Protein AF-A0AAW8ALQ4-F1 (afdb_monomer)

Structure (mmCIF, N/CA/C/O backbone):
data_AF-A0AAW8ALQ4-F1
#
_entry.id   AF-A0AAW8ALQ4-F1
#
loop_
_atom_site.group_PDB
_atom_site.id
_atom_site.type_symbol
_atom_site.label_atom_id
_atom_site.label_alt_id
_atom_site.label_comp_id
_atom_site.label_asym_id
_atom_site.label_entity_id
_atom_site.label_seq_id
_atom_site.pdbx_PDB_ins_code
_atom_site.Cartn_x
_atom_site.Cartn_y
_atom_site.Cartn_z
_atom_site.occupancy
_atom_site.B_iso_or_equiv
_atom_site.auth_seq_id
_atom_site.auth_comp_id
_atom_site.auth_asym_id
_atom_site.auth_atom_id
_atom_site.pdbx_PDB_model_num
ATOM 1 N N . SER A 1 1 ? 12.238 -6.687 9.182 1.00 57.00 1 SER A N 1
ATOM 2 C CA . SER A 1 1 ? 11.127 -7.068 10.077 1.00 57.00 1 SER A CA 1
ATOM 3 C C . SER A 1 1 ? 9.843 -7.020 9.279 1.00 57.00 1 SER A C 1
ATOM 5 O O . SER A 1 1 ? 9.631 -6.028 8.594 1.00 57.00 1 SER A O 1
ATOM 7 N N . ASN A 1 2 ? 9.006 -8.056 9.341 1.00 73.75 2 ASN A N 1
ATOM 8 C CA . ASN A 1 2 ? 7.678 -7.999 8.735 1.00 73.75 2 ASN A CA 1
ATOM 9 C C . ASN A 1 2 ? 6.666 -7.510 9.784 1.00 73.75 2 ASN A C 1
ATOM 11 O O . ASN A 1 2 ? 6.191 -8.280 10.612 1.00 73.75 2 ASN A O 1
ATOM 15 N N . ASN A 1 3 ? 6.434 -6.198 9.829 1.00 92.19 3 ASN A N 1
ATOM 16 C CA . ASN A 1 3 ? 5.535 -5.550 10.791 1.00 92.19 3 ASN A CA 1
ATOM 17 C C . ASN A 1 3 ? 4.509 -4.620 10.126 1.00 92.19 3 ASN A C 1
ATOM 19 O O . ASN A 1 3 ? 3.910 -3.808 10.831 1.00 92.19 3 ASN A O 1
ATOM 23 N N . GLY A 1 4 ? 4.302 -4.732 8.808 1.00 94.56 4 GLY A N 1
ATOM 24 C CA . 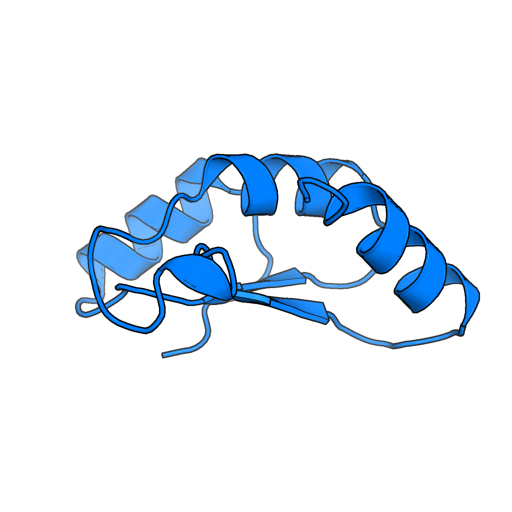GLY A 1 4 ? 3.420 -3.847 8.036 1.00 94.56 4 GLY A CA 1
ATOM 25 C C . GLY A 1 4 ? 2.005 -3.773 8.611 1.00 94.56 4 GLY A C 1
ATOM 26 O O . GLY A 1 4 ? 1.536 -2.687 8.937 1.00 94.56 4 GLY A O 1
ATOM 27 N N . LEU A 1 5 ? 1.388 -4.928 8.881 1.00 96.06 5 LEU A N 1
ATOM 28 C CA . LEU A 1 5 ? 0.057 -5.018 9.500 1.00 96.06 5 LEU A CA 1
ATOM 29 C C . LEU A 1 5 ? -0.042 -4.288 10.845 1.00 96.06 5 LEU A C 1
ATOM 31 O O . LEU A 1 5 ? -1.022 -3.597 11.114 1.00 96.06 5 LEU A O 1
ATOM 35 N N . ARG A 1 6 ? 0.982 -4.421 11.697 1.00 97.31 6 ARG A N 1
ATOM 36 C CA . ARG A 1 6 ? 1.002 -3.757 13.008 1.00 97.31 6 ARG A CA 1
ATOM 37 C C . ARG A 1 6 ? 1.055 -2.238 12.856 1.00 97.31 6 ARG A C 1
ATOM 39 O O . ARG A 1 6 ? 0.391 -1.535 13.606 1.00 97.31 6 ARG A O 1
ATOM 46 N N . ILE A 1 7 ? 1.859 -1.742 11.916 1.00 97.19 7 ILE A N 1
ATOM 47 C CA . ILE A 1 7 ? 1.986 -0.303 11.661 1.00 97.19 7 ILE A CA 1
ATOM 48 C C . ILE A 1 7 ? 0.709 0.255 11.030 1.00 97.19 7 ILE A C 1
ATOM 50 O O . ILE A 1 7 ? 0.277 1.328 11.433 1.00 97.19 7 ILE A O 1
ATOM 54 N N . ALA A 1 8 ? 0.079 -0.480 10.111 1.00 97.94 8 ALA A N 1
ATOM 55 C CA . ALA A 1 8 ? -1.164 -0.055 9.475 1.00 97.94 8 ALA A CA 1
ATOM 56 C C . ALA A 1 8 ? -2.305 0.138 10.488 1.00 97.94 8 ALA A C 1
ATOM 58 O O . ALA A 1 8 ? -2.965 1.172 10.471 1.00 97.94 8 ALA A O 1
ATOM 59 N N . ARG A 1 9 ? -2.479 -0.802 11.428 1.00 98.19 9 ARG A N 1
ATOM 60 C CA . ARG A 1 9 ? -3.472 -0.661 12.509 1.00 98.19 9 ARG A CA 1
ATOM 61 C C . ARG A 1 9 ? -3.166 0.518 13.426 1.00 98.19 9 ARG A C 1
ATOM 63 O O . ARG A 1 9 ? -4.055 1.291 13.740 1.00 98.19 9 ARG A O 1
ATOM 70 N N . LEU A 1 10 ? -1.896 0.705 13.794 1.00 98.38 10 LEU A N 1
ATOM 71 C CA . LE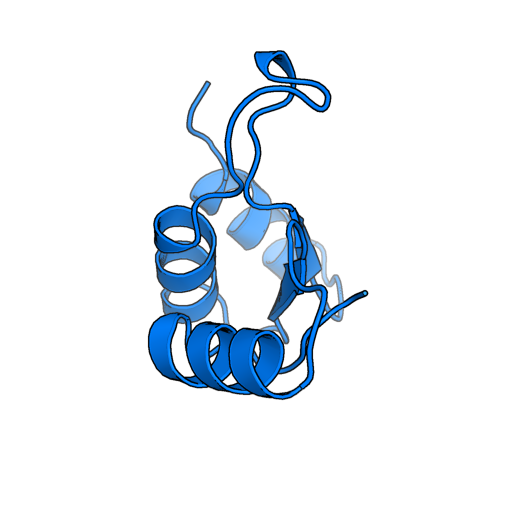U A 1 10 ? -1.499 1.849 14.616 1.00 98.38 10 LEU A CA 1
ATOM 72 C C . LEU A 1 10 ? -1.770 3.189 13.912 1.00 98.38 10 LEU A C 1
ATOM 74 O O . LEU A 1 10 ? -2.151 4.153 14.566 1.00 98.38 10 LEU A O 1
ATOM 78 N N . ALA A 1 11 ? -1.557 3.258 12.596 1.00 98.31 11 ALA A N 1
ATOM 79 C CA . ALA A 1 11 ? -1.867 4.440 11.799 1.00 98.31 11 ALA A CA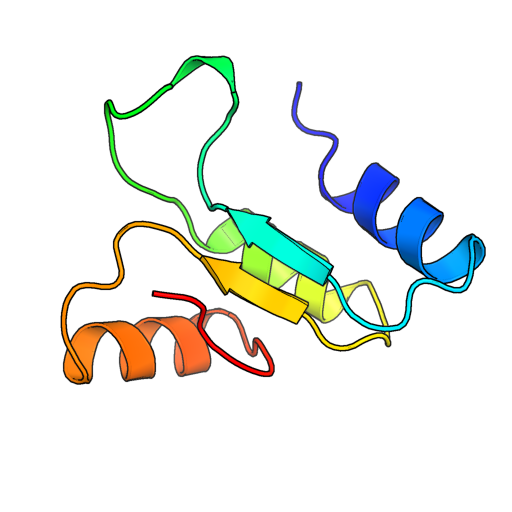 1
ATOM 80 C C . ALA A 1 11 ? -3.370 4.760 11.831 1.00 98.31 11 ALA A C 1
ATOM 82 O O . ALA A 1 11 ? -3.745 5.904 12.088 1.00 98.31 11 ALA A O 1
ATOM 83 N N . GLU A 1 12 ? -4.213 3.748 11.623 1.00 98.50 12 GLU A N 1
ATOM 84 C CA . GLU A 1 12 ? -5.670 3.865 11.733 1.00 98.50 12 GLU A CA 1
ATOM 85 C C . GLU A 1 12 ? -6.104 4.319 13.137 1.00 98.50 12 GLU A C 1
ATOM 87 O O . GLU A 1 12 ? -6.823 5.310 13.260 1.00 98.50 12 GLU A O 1
ATOM 92 N N . ASP A 1 13 ? -5.595 3.677 14.192 1.00 98.56 13 ASP A N 1
ATOM 93 C CA . ASP A 1 13 ? -5.892 4.028 15.589 1.00 98.56 13 ASP A CA 1
ATOM 94 C C . ASP A 1 13 ? -5.456 5.463 15.941 1.00 98.56 13 ASP A C 1
ATOM 96 O O . ASP A 1 13 ? -6.070 6.124 16.779 1.00 98.56 13 ASP A O 1
ATOM 100 N N . ALA A 1 14 ? -4.406 5.970 15.288 1.00 98.69 14 ALA A N 1
ATOM 101 C CA . ALA A 1 14 ? -3.920 7.339 15.451 1.00 98.69 14 ALA A CA 1
ATOM 102 C C . ALA A 1 14 ? -4.755 8.388 14.689 1.00 98.69 14 ALA A C 1
ATOM 104 O O . ALA A 1 14 ? -4.453 9.580 14.766 1.00 98.69 14 ALA A O 1
ATOM 105 N N . GLY A 1 15 ? -5.786 7.972 13.948 1.00 98.44 15 GLY A N 1
ATOM 106 C CA . GLY A 1 15 ? -6.661 8.864 13.190 1.00 98.44 15 GLY A CA 1
ATOM 107 C C . GLY A 1 15 ? -6.092 9.307 11.840 1.00 98.44 15 GLY A C 1
ATOM 108 O O . GLY A 1 15 ? -6.578 10.289 11.269 1.00 98.44 15 GLY A O 1
ATOM 109 N N . ILE A 1 16 ? -5.081 8.610 11.304 1.00 98.31 16 ILE A N 1
ATOM 110 C CA . ILE A 1 16 ? -4.624 8.840 9.927 1.00 98.31 16 ILE A CA 1
ATOM 111 C C . ILE A 1 16 ? -5.781 8.570 8.961 1.00 98.31 16 ILE A C 1
ATOM 113 O O . ILE A 1 16 ? -6.530 7.614 9.117 1.00 98.31 16 ILE A O 1
ATOM 117 N N . GLN A 1 17 ? -5.922 9.429 7.951 1.00 98.50 17 GLN A N 1
ATOM 118 C CA . GLN A 1 17 ? -7.063 9.398 7.033 1.00 98.50 17 GLN A CA 1
ATOM 119 C C . GLN A 1 17 ? -6.826 8.542 5.779 1.00 98.50 17 GLN A C 1
ATOM 121 O O . GLN A 1 17 ? -7.788 8.200 5.105 1.00 98.50 17 GLN A O 1
ATOM 126 N N . ALA A 1 18 ? -5.573 8.213 5.449 1.00 98.31 18 ALA A N 1
ATOM 127 C CA . ALA A 1 18 ? -5.198 7.322 4.349 1.00 98.31 18 ALA A CA 1
ATOM 128 C C . ALA A 1 18 ? -3.753 6.826 4.524 1.00 98.31 18 ALA A C 1
ATOM 130 O O . ALA A 1 18 ? -2.922 7.528 5.107 1.00 98.31 18 ALA A O 1
ATOM 131 N N . LEU A 1 19 ? -3.436 5.644 3.995 1.00 98.38 19 LEU A N 1
ATOM 132 C CA . LEU A 1 19 ? -2.119 5.020 4.117 1.00 98.38 19 LEU A CA 1
ATOM 133 C C . LEU A 1 19 ? -1.560 4.606 2.752 1.00 98.38 19 LEU A C 1
ATOM 135 O O . LEU A 1 19 ? -2.105 3.732 2.091 1.00 98.38 19 LEU A O 1
ATOM 139 N N . ALA A 1 20 ? -0.418 5.165 2.360 1.00 98.31 20 ALA A N 1
ATOM 140 C CA . ALA A 1 20 ? 0.349 4.652 1.228 1.00 98.31 20 ALA A CA 1
ATOM 141 C C . ALA A 1 20 ? 1.331 3.570 1.695 1.00 98.31 20 ALA A C 1
ATOM 143 O O . ALA A 1 20 ? 2.049 3.767 2.680 1.00 98.31 20 ALA A O 1
ATOM 144 N N . VAL A 1 21 ? 1.386 2.441 0.986 1.00 97.81 21 VAL A N 1
ATOM 145 C CA . VAL A 1 21 ? 2.280 1.320 1.309 1.00 97.81 21 VAL A CA 1
ATOM 146 C C . VAL A 1 21 ? 3.146 0.991 0.100 1.00 97.81 21 VAL A C 1
ATOM 148 O O . VAL A 1 21 ? 2.638 0.584 -0.942 1.00 97.81 21 VAL A O 1
ATOM 151 N N . HIS A 1 22 ? 4.463 1.141 0.254 1.00 97.19 22 HIS A N 1
ATOM 152 C CA . HIS A 1 22 ? 5.431 0.700 -0.748 1.00 97.19 22 HIS A CA 1
ATOM 153 C C . HIS A 1 22 ? 5.729 -0.794 -0.566 1.00 97.19 22 HIS A C 1
ATOM 155 O O . HIS A 1 22 ? 6.132 -1.203 0.526 1.00 97.19 22 HIS A O 1
ATOM 161 N N . GLY A 1 23 ? 5.605 -1.591 -1.628 1.00 95.19 23 GLY A N 1
ATOM 162 C CA . GLY A 1 23 ? 5.788 -3.052 -1.624 1.00 95.19 23 GLY A CA 1
ATOM 163 C C . GLY A 1 23 ? 7.228 -3.550 -1.426 1.00 95.19 23 GLY A C 1
ATOM 164 O O . GLY A 1 23 ? 7.579 -4.632 -1.873 1.00 95.19 23 GLY A O 1
ATOM 165 N N . ARG A 1 24 ? 8.115 -2.771 -0.800 1.00 93.50 24 ARG A N 1
ATOM 166 C CA . ARG A 1 24 ? 9.507 -3.164 -0.525 1.00 93.50 24 ARG A CA 1
ATOM 167 C C . ARG A 1 24 ? 9.828 -3.002 0.945 1.00 93.50 24 ARG A C 1
ATOM 169 O O . ARG A 1 24 ? 9.496 -2.008 1.592 1.00 93.50 24 ARG A O 1
ATOM 176 N N . HIS A 1 25 ? 10.609 -3.938 1.459 1.00 89.38 25 HIS A N 1
ATOM 177 C CA . HIS A 1 25 ? 11.278 -3.761 2.730 1.00 89.38 25 HIS A CA 1
ATOM 178 C C . HIS A 1 25 ? 12.391 -2.724 2.612 1.00 89.38 25 HIS A C 1
ATOM 180 O O . HIS A 1 25 ? 13.156 -2.690 1.651 1.00 89.38 25 HIS A O 1
ATOM 186 N N . ARG A 1 26 ? 12.585 -1.954 3.684 1.00 88.00 26 ARG A N 1
ATOM 187 C CA . ARG A 1 26 ? 13.668 -0.964 3.801 1.00 88.00 26 ARG A CA 1
ATOM 188 C C . ARG A 1 26 ? 15.052 -1.499 3.397 1.00 88.00 26 ARG A C 1
ATOM 190 O O . ARG A 1 26 ? 15.866 -0.747 2.870 1.00 88.00 26 ARG A O 1
ATOM 197 N N . GLN A 1 27 ? 15.337 -2.774 3.670 1.00 86.44 27 GLN A N 1
ATOM 198 C CA . GLN A 1 27 ? 16.629 -3.401 3.365 1.00 86.44 27 GLN A CA 1
ATOM 199 C C . GLN A 1 27 ? 16.869 -3.590 1.860 1.00 86.44 27 GLN A C 1
ATOM 201 O O . GLN A 1 27 ? 18.021 -3.588 1.439 1.00 86.44 27 GLN A O 1
ATOM 206 N N . GLN A 1 28 ? 15.805 -3.701 1.060 1.00 83.31 28 GLN A N 1
ATOM 207 C CA . GLN A 1 28 ? 15.890 -3.880 -0.391 1.00 83.31 28 GLN A CA 1
ATOM 208 C C . GLN A 1 28 ? 16.296 -2.589 -1.114 1.00 83.31 28 GLN A C 1
ATOM 210 O O . GLN A 1 28 ? 16.819 -2.646 -2.218 1.00 83.31 28 GLN A O 1
ATOM 215 N N . ARG A 1 29 ? 16.120 -1.407 -0.504 1.00 84.56 29 ARG A N 1
ATOM 216 C CA . ARG A 1 29 ? 16.312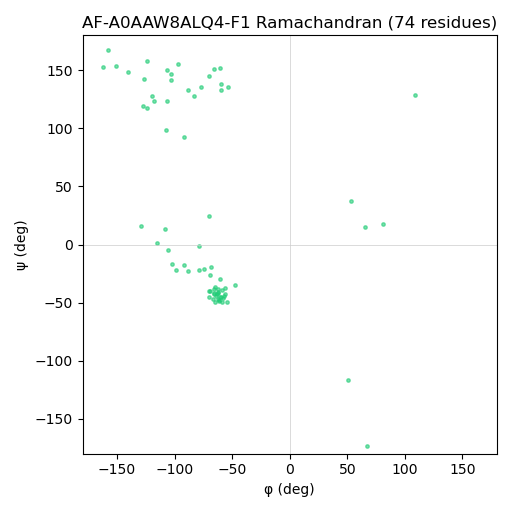 -0.118 -1.195 1.00 84.56 29 ARG A CA 1
ATOM 217 C C . ARG A 1 29 ? 15.523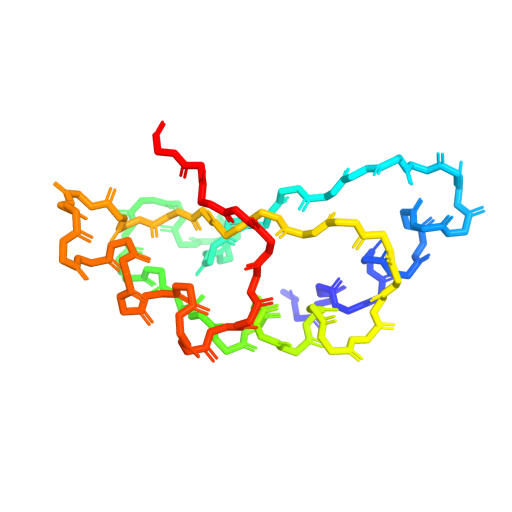 -0.112 -2.521 1.00 84.56 29 ARG A C 1
ATOM 219 O O . ARG A 1 29 ? 14.306 -0.228 -2.480 1.00 84.56 29 ARG A O 1
ATOM 226 N N . TYR A 1 30 ? 16.217 -0.020 -3.658 1.00 80.19 30 TYR A N 1
ATOM 227 C CA . TYR A 1 30 ? 15.654 -0.069 -5.013 1.00 80.19 30 TYR A CA 1
ATOM 228 C C . TYR A 1 30 ? 15.982 -1.373 -5.757 1.00 80.19 30 TYR A C 1
ATOM 230 O O . TYR A 1 30 ? 15.851 -1.434 -6.974 1.00 80.19 30 TYR A O 1
ATOM 238 N N . THR A 1 31 ? 16.479 -2.399 -5.063 1.00 81.75 31 THR A N 1
ATOM 239 C CA . THR A 1 31 ? 16.773 -3.701 -5.670 1.00 81.75 31 THR A CA 1
ATOM 240 C C . THR A 1 31 ? 15.622 -4.678 -5.446 1.00 81.75 31 THR A C 1
ATOM 242 O O . THR A 1 31 ? 14.832 -4.546 -4.508 1.00 81.75 31 THR A O 1
ATOM 245 N N . GLY A 1 32 ? 15.520 -5.674 -6.326 1.00 86.94 32 GLY A N 1
ATOM 246 C CA . GLY A 1 32 ? 14.388 -6.596 -6.345 1.00 86.94 32 GLY A CA 1
ATOM 247 C C . GLY A 1 32 ? 13.074 -5.920 -6.749 1.00 86.94 32 GLY A C 1
ATOM 248 O O . GLY A 1 32 ? 13.036 -4.749 -7.136 1.00 86.94 32 GLY A O 1
ATOM 249 N N . HIS A 1 33 ? 11.993 -6.683 -6.645 1.00 89.94 33 HIS A N 1
ATOM 250 C CA . HIS A 1 33 ? 10.660 -6.254 -7.054 1.00 89.94 33 HIS A CA 1
ATOM 251 C C . HIS A 1 33 ? 9.813 -5.876 -5.845 1.00 89.94 33 HIS A C 1
ATOM 253 O O . HIS A 1 33 ? 9.975 -6.458 -4.766 1.00 89.94 33 HIS A O 1
ATOM 259 N N . ALA A 1 34 ? 8.932 -4.896 -6.028 1.00 93.56 34 ALA A N 1
ATOM 260 C CA . ALA A 1 34 ? 7.838 -4.673 -5.104 1.00 93.56 34 ALA A CA 1
ATOM 261 C C . ALA A 1 34 ? 6.951 -5.929 -5.048 1.00 93.56 34 ALA A C 1
ATOM 263 O O . ALA A 1 34 ? 6.612 -6.510 -6.080 1.00 93.56 34 ALA A O 1
ATOM 264 N N . GLU A 1 35 ? 6.602 -6.359 -3.840 1.00 94.50 35 GLU A N 1
ATOM 265 C CA . GLU A 1 35 ? 5.607 -7.394 -3.589 1.00 94.50 35 GLU A CA 1
ATOM 266 C C . GLU A 1 35 ? 4.300 -6.758 -3.119 1.00 94.50 35 GLU A C 1
ATOM 268 O O . GLU A 1 35 ? 4.291 -5.762 -2.390 1.00 94.50 35 GLU A O 1
ATOM 273 N N . TYR A 1 36 ? 3.192 -7.329 -3.578 1.00 97.50 36 TYR A N 1
ATOM 274 C CA . TYR A 1 36 ? 1.858 -6.780 -3.367 1.00 97.50 36 TYR A CA 1
ATOM 275 C C . TYR A 1 36 ? 1.053 -7.572 -2.323 1.00 97.50 36 TYR A C 1
ATOM 277 O O . TYR A 1 36 ? -0.029 -7.135 -1.932 1.00 97.50 36 TYR A O 1
ATOM 285 N N . ASP A 1 37 ? 1.584 -8.686 -1.813 1.00 97.31 37 ASP A N 1
ATOM 286 C CA . ASP A 1 37 ? 0.921 -9.545 -0.824 1.00 97.31 37 ASP A CA 1
ATOM 287 C C . ASP A 1 37 ? 0.747 -8.815 0.506 1.00 97.31 37 ASP A C 1
ATOM 289 O O . ASP A 1 37 ? -0.321 -8.853 1.122 1.00 97.31 37 ASP A O 1
ATOM 293 N N . THR A 1 38 ? 1.777 -8.087 0.943 1.00 96.69 38 THR A N 1
ATOM 294 C CA . THR A 1 38 ? 1.701 -7.276 2.163 1.00 96.69 38 THR A CA 1
ATOM 295 C C . THR A 1 38 ? 0.690 -6.145 2.009 1.00 96.69 38 THR A C 1
ATOM 297 O O . THR A 1 38 ? -0.016 -5.826 2.966 1.00 96.69 38 THR A O 1
ATOM 300 N N . ILE A 1 39 ? 0.590 -5.546 0.819 1.00 98.12 39 ILE A N 1
ATOM 301 C CA . ILE A 1 39 ? -0.377 -4.477 0.540 1.00 98.12 39 ILE A CA 1
ATOM 302 C C . ILE A 1 39 ? -1.800 -5.041 0.597 1.00 98.12 39 IL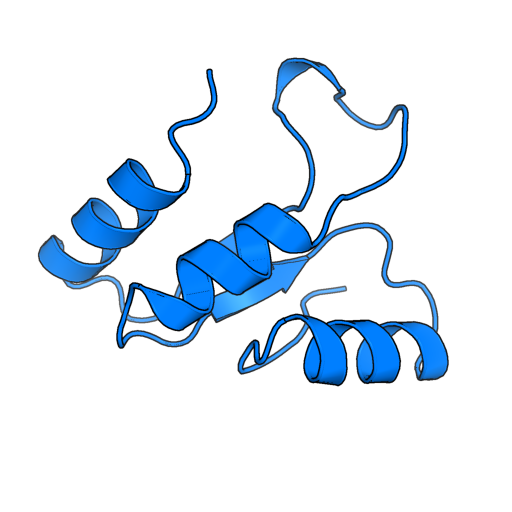E A C 1
ATOM 304 O O . ILE A 1 39 ? -2.637 -4.476 1.302 1.00 98.12 39 ILE A O 1
ATOM 308 N N . ALA A 1 40 ? -2.050 -6.185 -0.047 1.00 98.50 40 ALA A N 1
ATOM 309 C CA . ALA A 1 40 ? -3.336 -6.881 -0.001 1.00 98.50 40 ALA A CA 1
ATOM 310 C C . ALA A 1 40 ? -3.735 -7.248 1.439 1.00 98.50 40 ALA A C 1
ATOM 312 O O . ALA A 1 40 ? -4.851 -6.972 1.884 1.00 98.50 40 ALA A O 1
ATOM 313 N N . ALA A 1 41 ? -2.794 -7.798 2.214 1.00 98.12 41 ALA A N 1
ATOM 314 C CA . ALA A 1 41 ? -3.021 -8.140 3.614 1.00 98.12 41 ALA A CA 1
ATOM 315 C C . ALA A 1 41 ? -3.343 -6.904 4.470 1.00 98.12 41 ALA A C 1
ATOM 317 O O . ALA A 1 41 ? -4.223 -6.965 5.330 1.00 98.12 41 ALA A O 1
ATOM 318 N N . ILE A 1 42 ? -2.654 -5.779 4.244 1.00 98.25 42 ILE A N 1
ATOM 319 C CA . ILE A 1 42 ? -2.935 -4.513 4.931 1.00 98.25 42 ILE A CA 1
ATOM 320 C C . ILE A 1 42 ? -4.318 -3.992 4.555 1.00 98.25 42 ILE A C 1
ATOM 322 O O . ILE A 1 42 ? -5.093 -3.685 5.458 1.00 98.25 42 ILE A O 1
ATOM 326 N N . LYS A 1 43 ? -4.649 -3.936 3.261 1.00 98.50 43 LYS A N 1
ATOM 327 C CA . LYS A 1 43 ? -5.949 -3.450 2.791 1.00 98.50 43 LYS A CA 1
ATOM 328 C C . LYS A 1 43 ? -7.109 -4.261 3.367 1.00 98.50 43 LYS A C 1
ATOM 330 O O . LYS A 1 43 ? -8.109 -3.680 3.773 1.00 98.50 43 LYS A O 1
ATOM 335 N N . ALA A 1 44 ? -6.960 -5.580 3.478 1.00 98.38 44 ALA A N 1
ATOM 336 C CA . ALA A 1 44 ? -7.958 -6.441 4.110 1.00 98.38 44 ALA A CA 1
ATOM 337 C C . ALA A 1 44 ? -8.091 -6.228 5.634 1.00 98.38 44 ALA A C 1
ATOM 339 O O . ALA A 1 44 ? -9.091 -6.633 6.228 1.00 98.38 44 ALA A O 1
ATOM 340 N N . ALA A 1 45 ? -7.088 -5.632 6.289 1.00 98.12 45 ALA A N 1
ATOM 341 C CA . ALA A 1 45 ? -7.005 -5.537 7.745 1.00 98.12 45 ALA A CA 1
ATOM 342 C C . ALA A 1 45 ? -7.391 -4.171 8.336 1.00 98.12 45 ALA A C 1
ATOM 344 O O . ALA A 1 45 ? -7.612 -4.117 9.548 1.00 98.12 45 ALA A O 1
ATOM 345 N N . VAL A 1 46 ? -7.441 -3.100 7.537 1.00 98.50 46 VAL A N 1
ATOM 346 C CA . VAL A 1 46 ? -7.764 -1.728 7.983 1.00 98.50 46 VAL A CA 1
ATOM 347 C C . VAL A 1 46 ? -8.951 -1.160 7.207 1.00 98.50 46 VAL A C 1
ATOM 349 O O . VAL A 1 46 ? -9.260 -1.620 6.110 1.00 98.50 46 VAL A O 1
ATOM 352 N N . ARG A 1 47 ? -9.637 -0.160 7.769 1.00 98.38 47 ARG A N 1
ATOM 353 C CA . ARG A 1 47 ? -10.808 0.479 7.137 1.00 98.38 47 ARG A CA 1
ATOM 354 C C . ARG A 1 47 ? -10.469 1.781 6.427 1.00 98.38 47 ARG A C 1
ATOM 356 O O . ARG A 1 47 ? -11.228 2.201 5.557 1.00 98.38 47 ARG A O 1
ATOM 363 N N . ILE A 1 48 ? -9.364 2.425 6.796 1.00 98.62 48 ILE A N 1
ATOM 364 C CA . ILE A 1 48 ? -8.891 3.627 6.104 1.00 98.62 48 ILE A CA 1
ATOM 365 C C . ILE A 1 48 ? -8.459 3.293 4.665 1.00 98.62 48 ILE A C 1
ATOM 367 O O . ILE A 1 48 ? -8.009 2.173 4.410 1.00 98.62 48 ILE A O 1
ATOM 371 N N . PRO A 1 49 ? -8.563 4.245 3.721 1.00 98.75 49 PRO A N 1
ATOM 372 C CA . PRO A 1 49 ? -8.046 4.074 2.371 1.00 98.75 49 PRO A CA 1
ATOM 373 C C . PRO A 1 49 ? -6.565 3.671 2.351 1.00 98.75 49 PRO A C 1
ATOM 375 O O . PRO A 1 49 ? -5.745 4.265 3.056 1.00 98.75 49 PRO A O 1
ATOM 378 N N . VAL A 1 50 ? -6.218 2.691 1.517 1.00 98.81 50 VAL A N 1
ATOM 379 C CA . VAL A 1 50 ? -4.854 2.194 1.308 1.00 98.81 50 VAL A CA 1
ATOM 380 C C . VAL A 1 50 ? -4.456 2.387 -0.147 1.00 98.81 50 VAL A C 1
ATOM 382 O O . VAL A 1 50 ? -5.173 1.957 -1.050 1.00 98.81 50 VAL A O 1
ATOM 385 N N . PHE A 1 51 ? -3.305 3.022 -0.378 1.00 98.81 51 PHE A N 1
ATOM 386 C CA . PHE 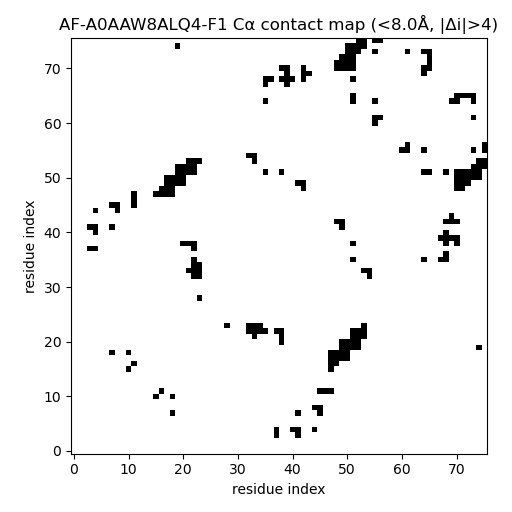A 1 51 ? -2.762 3.263 -1.714 1.00 98.81 51 PHE A CA 1
ATOM 387 C C . PHE A 1 51 ? -1.564 2.342 -1.962 1.00 98.81 51 PHE A C 1
ATOM 389 O O . PHE A 1 51 ? -0.589 2.367 -1.202 1.00 98.81 51 PHE A O 1
ATOM 396 N N . ALA A 1 52 ? -1.627 1.540 -3.025 1.00 98.69 52 ALA A N 1
ATOM 397 C CA . ALA A 1 52 ? -0.537 0.658 -3.428 1.00 98.69 52 ALA A CA 1
ATOM 398 C C . ALA A 1 52 ? 0.578 1.455 -4.124 1.00 98.69 52 ALA A C 1
ATOM 400 O O . ALA A 1 52 ? 0.304 2.301 -4.976 1.00 98.69 52 ALA A O 1
ATOM 401 N N . ASN A 1 53 ? 1.838 1.193 -3.772 1.00 98.44 53 ASN A N 1
ATOM 402 C CA . ASN A 1 53 ? 2.994 1.873 -4.354 1.00 98.44 53 ASN A CA 1
ATOM 403 C C . ASN A 1 53 ? 4.172 0.914 -4.595 1.00 98.44 53 ASN A C 1
ATOM 405 O O . ASN A 1 53 ? 4.420 -0.006 -3.812 1.00 98.44 53 ASN A O 1
ATOM 409 N N . GLY A 1 54 ? 4.946 1.206 -5.641 1.00 97.19 54 GLY A N 1
ATOM 410 C CA . GLY A 1 54 ? 6.157 0.479 -6.025 1.00 97.19 54 GLY A CA 1
ATOM 411 C C . GLY A 1 54 ? 5.958 -0.336 -7.299 1.00 97.19 54 GLY A C 1
ATOM 412 O O . GLY A 1 54 ? 5.014 -1.101 -7.381 1.00 97.19 54 GLY A O 1
ATOM 413 N N . ASP A 1 55 ? 6.862 -0.162 -8.267 1.00 96.62 55 ASP A N 1
ATOM 414 C CA . ASP A 1 55 ? 6.938 -0.900 -9.541 1.00 96.62 55 ASP A CA 1
ATOM 415 C C . ASP A 1 55 ? 5.635 -0.923 -10.374 1.00 96.62 55 ASP A C 1
ATOM 417 O O . ASP A 1 55 ? 5.313 -1.920 -11.021 1.00 96.62 55 ASP A O 1
ATOM 421 N N . ILE A 1 56 ? 4.903 0.196 -10.376 1.00 97.88 56 ILE A N 1
ATOM 422 C CA . ILE A 1 56 ? 3.722 0.437 -11.216 1.00 97.88 56 ILE A CA 1
ATOM 423 C C . ILE A 1 56 ? 4.118 1.453 -12.293 1.00 97.88 56 ILE A C 1
ATOM 425 O O . ILE A 1 56 ? 4.181 2.650 -12.027 1.00 97.88 56 ILE A O 1
ATOM 429 N N . ASP A 1 57 ? 4.432 0.974 -13.493 1.00 97.62 57 ASP A N 1
ATOM 430 C CA . ASP A 1 57 ? 5.027 1.764 -14.585 1.00 97.62 57 ASP A CA 1
ATOM 431 C C . ASP A 1 57 ? 4.125 1.904 -15.821 1.00 97.62 57 ASP A C 1
ATOM 433 O O . ASP A 1 57 ? 4.501 2.528 -16.815 1.00 97.62 57 ASP A O 1
ATOM 437 N N . SER A 1 58 ? 2.927 1.331 -15.761 1.00 98.50 58 SER A N 1
ATOM 438 C CA . SER A 1 58 ? 1.980 1.284 -16.867 1.00 98.50 58 SER A CA 1
ATOM 439 C C . SER A 1 58 ? 0.536 1.240 -16.356 1.00 98.50 58 SER A C 1
ATOM 441 O O . SER A 1 58 ? 0.289 0.758 -15.243 1.00 98.50 58 SER A O 1
ATOM 443 N N . PRO A 1 59 ? -0.443 1.724 -17.145 1.00 98.50 59 PRO A N 1
ATOM 444 C CA . PRO A 1 59 ? -1.862 1.585 -16.820 1.00 98.50 59 PRO A CA 1
ATOM 445 C C . PRO A 1 59 ? -2.289 0.127 -16.616 1.00 98.50 59 PRO A C 1
ATOM 447 O O . PRO A 1 59 ? -3.072 -0.165 -15.715 1.00 98.50 59 PRO A O 1
ATOM 450 N N . GLU A 1 60 ? -1.742 -0.796 -17.409 1.00 98.69 60 GLU A N 1
ATOM 451 C CA . GLU A 1 60 ? -2.007 -2.231 -17.303 1.00 98.69 60 GLU A CA 1
ATOM 452 C C . GLU A 1 60 ? -1.509 -2.775 -15.964 1.00 98.69 60 GLU A C 1
ATOM 454 O O . GLU A 1 60 ? -2.245 -3.486 -15.277 1.00 98.69 60 GLU A O 1
ATOM 459 N N . LYS A 1 61 ? -0.294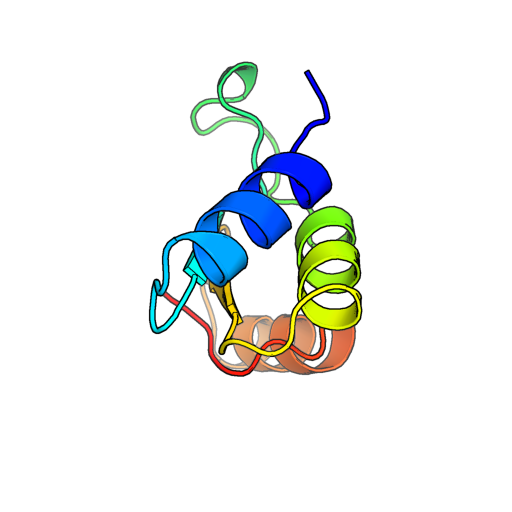 -2.384 -15.545 1.00 98.38 61 LYS A N 1
ATOM 460 C CA . LYS A 1 61 ? 0.230 -2.781 -14.237 1.00 98.38 61 LYS A CA 1
ATOM 461 C C . LYS A 1 61 ? -0.570 -2.168 -13.094 1.00 98.38 61 LYS A C 1
ATOM 463 O O . LYS A 1 61 ? -0.817 -2.843 -12.099 1.00 98.38 61 LYS A O 1
ATOM 468 N N . ALA A 1 62 ? -1.002 -0.915 -13.232 1.00 98.69 62 ALA A N 1
ATOM 469 C CA . ALA A 1 62 ? -1.853 -0.264 -12.242 1.00 98.69 62 ALA A CA 1
ATOM 470 C C . ALA A 1 62 ? -3.176 -1.020 -12.053 1.00 98.69 62 ALA A C 1
ATOM 472 O O . ALA A 1 62 ? -3.564 -1.275 -10.915 1.00 98.69 62 ALA A O 1
ATOM 473 N N . ALA A 1 63 ? -3.830 -1.422 -13.148 1.00 98.75 63 ALA A N 1
ATOM 474 C CA . ALA A 1 63 ? -5.053 -2.220 -13.102 1.00 98.75 63 ALA A CA 1
ATOM 475 C C . ALA A 1 63 ? -4.821 -3.586 -12.434 1.00 98.75 63 ALA A C 1
ATOM 477 O O . ALA A 1 63 ? -5.548 -3.940 -11.511 1.00 98.75 63 ALA A O 1
ATOM 478 N N . GLU A 1 64 ? -3.761 -4.307 -12.820 1.00 98.56 64 GLU A N 1
ATOM 479 C CA . GLU A 1 64 ? -3.398 -5.597 -12.212 1.00 98.56 64 GLU A CA 1
ATOM 480 C C . GLU A 1 64 ? -3.179 -5.476 -10.695 1.00 98.56 64 GLU A C 1
ATOM 482 O O . GLU A 1 64 ? -3.661 -6.301 -9.921 1.00 98.56 64 GLU A O 1
ATOM 487 N N . VAL A 1 65 ? -2.467 -4.435 -10.253 1.00 98.69 65 VAL A N 1
ATOM 488 C CA . VAL A 1 65 ? -2.177 -4.216 -8.830 1.00 98.69 65 VAL A CA 1
ATOM 489 C C . VAL A 1 65 ? -3.434 -3.845 -8.050 1.00 98.69 65 VAL A C 1
ATOM 491 O O . VAL A 1 65 ? -3.611 -4.336 -6.933 1.00 98.69 65 VAL A O 1
ATOM 494 N N . LEU A 1 66 ? -4.315 -3.012 -8.608 1.00 98.81 66 LEU A N 1
ATOM 495 C CA . LEU A 1 66 ? -5.598 -2.686 -7.978 1.00 98.81 66 LEU A CA 1
ATOM 496 C C . LEU A 1 66 ? -6.464 -3.936 -7.818 1.00 98.81 66 LEU A C 1
ATOM 498 O O . LEU A 1 66 ? -6.927 -4.206 -6.710 1.00 98.81 66 LEU A O 1
ATOM 502 N N . ASP A 1 67 ? -6.604 -4.727 -8.882 1.00 98.75 67 ASP A N 1
ATOM 503 C CA . ASP A 1 67 ? -7.394 -5.959 -8.868 1.00 98.75 67 ASP A CA 1
ATOM 504 C C . ASP A 1 67 ? -6.828 -6.985 -7.877 1.00 98.75 67 ASP A C 1
ATOM 506 O O . ASP A 1 67 ? -7.580 -7.616 -7.133 1.00 98.75 67 ASP A O 1
ATOM 510 N N . TYR A 1 68 ? -5.500 -7.132 -7.822 1.00 98.69 68 TYR A N 1
ATOM 511 C CA . TYR A 1 68 ? -4.842 -8.086 -6.929 1.00 98.69 68 TYR A CA 1
ATOM 512 C C . TYR A 1 68 ? -4.929 -7.683 -5.454 1.00 98.69 68 TYR A C 1
ATOM 514 O O . TYR A 1 68 ? -5.201 -8.512 -4.585 1.00 98.69 68 TYR A O 1
ATOM 522 N N . THR A 1 69 ? -4.664 -6.411 -5.150 1.00 98.69 69 THR A N 1
ATOM 523 C CA . THR A 1 69 ? -4.551 -5.939 -3.762 1.00 98.69 69 THR A CA 1
ATOM 524 C C . THR A 1 69 ? -5.876 -5.503 -3.153 1.00 98.69 69 THR A C 1
ATOM 526 O O . THR A 1 69 ? -5.991 -5.437 -1.927 1.00 98.69 69 THR A O 1
ATOM 529 N N . GLY A 1 70 ? -6.855 -5.145 -3.987 1.00 98.69 70 GLY A N 1
ATOM 530 C CA . GLY A 1 70 ? -8.070 -4.451 -3.566 1.00 98.69 70 GLY A CA 1
ATOM 531 C C . GLY A 1 70 ? -7.816 -3.040 -3.021 1.00 98.69 70 GLY A C 1
ATOM 532 O O . GLY A 1 70 ? -8.679 -2.502 -2.323 1.00 98.69 70 GLY A O 1
ATOM 533 N N . ALA A 1 71 ? -6.631 -2.459 -3.257 1.00 98.75 71 ALA A N 1
ATOM 534 C CA . ALA A 1 71 ? -6.286 -1.110 -2.816 1.00 98.75 71 ALA A CA 1
ATOM 535 C C . ALA A 1 71 ? -7.228 -0.060 -3.429 1.00 98.75 71 ALA A C 1
ATOM 537 O O . ALA A 1 71 ? -7.754 -0.235 -4.524 1.00 98.75 71 ALA A O 1
ATOM 538 N N . ASP A 1 72 ? -7.427 1.057 -2.728 1.00 98.81 72 ASP A N 1
ATOM 539 C CA . ASP A 1 72 ? -8.374 2.097 -3.157 1.00 98.81 72 ASP A CA 1
ATOM 540 C C . ASP A 1 72 ? -7.794 2.996 -4.257 1.00 98.81 72 ASP A C 1
ATOM 542 O O . ASP A 1 72 ? -8.535 3.656 -4.984 1.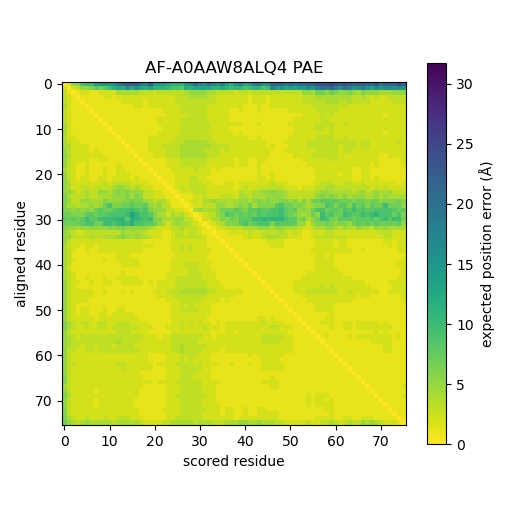00 98.81 72 ASP A O 1
ATOM 546 N N . ALA A 1 73 ? -6.465 3.049 -4.357 1.00 98.62 73 ALA A N 1
ATOM 547 C CA . ALA A 1 73 ? -5.740 3.774 -5.390 1.00 98.62 73 ALA A CA 1
ATOM 548 C C . ALA A 1 73 ? -4.321 3.215 -5.565 1.00 98.62 73 ALA A C 1
ATOM 550 O O . ALA A 1 73 ? -3.804 2.484 -4.715 1.00 98.62 73 ALA A O 1
ATOM 551 N N . VAL A 1 74 ? -3.667 3.627 -6.649 1.00 98.56 74 VAL A N 1
ATOM 552 C CA . VAL A 1 74 ? -2.219 3.482 -6.836 1.00 98.56 74 VAL A CA 1
ATOM 553 C C . VAL A 1 74 ? -1.532 4.834 -6.676 1.00 98.56 74 VAL A C 1
ATOM 555 O O . VAL A 1 74 ? -2.110 5.878 -6.975 1.00 98.56 74 VAL A O 1
ATOM 558 N N . MET A 1 75 ? -0.286 4.812 -6.219 1.00 98.12 75 MET A N 1
ATOM 559 C CA . MET A 1 75 ? 0.608 5.965 -6.195 1.00 98.12 75 MET A CA 1
ATOM 560 C C . MET A 1 75 ? 1.811 5.645 -7.079 1.00 98.12 75 MET A C 1
ATOM 562 O O . MET A 1 75 ? 2.477 4.631 -6.850 1.00 98.12 75 MET A O 1
ATOM 566 N N . VAL A 1 76 ? 2.064 6.491 -8.076 1.00 93.44 76 VAL A N 1
ATOM 567 C CA . VAL A 1 76 ? 3.087 6.315 -9.120 1.00 93.44 76 VAL A CA 1
ATOM 568 C C . VAL A 1 76 ? 4.080 7.465 -9.123 1.00 93.44 76 VAL A C 1
ATOM 570 O O . VAL A 1 76 ? 3.647 8.608 -8.850 1.00 93.44 76 VAL A O 1
#

Nearest PDB structures (foldseek):
  6ei9-assembly2_B  TM=1.002E+00  e=9.040E-08  Escherichia coli
  6ezb-assembly1_A  TM=9.159E-01  e=1.585E-04  Homo sapiens
  5zkn-assembly1_A-2  TM=7.645E-01  e=4.584E-03  Fusobacterium nucleatum subsp. nucleatum ATCC 25586
  2z6j-assembly1_B  TM=7.885E-01  e=1.345E-02  Streptococcus pneumoniae
  6hxg-assembly1_A  TM=7.467E-01  e=1.883E-02  Arabidopsis thaliana

Solvent-accessible surface area (backbone atoms only — not comparable to full-atom values): 4523 Å² total; per-residue (Å²): 133,97,50,65,61,63,51,53,49,52,41,50,77,72,66,51,78,61,44,79,44,61,30,58,57,81,88,45,70,88,55,82,73,53,46,55,66,65,50,21,55,36,40,76,71,48,88,56,50,30,27,43,27,58,91,52,88,45,74,69,48,46,51,53,49,34,71,71,25,66,35,78,44,76,53,120

Organism: Klebsiella pneumoniae (NCBI:txid573)

Radius of gyration: 11.91 Å; Cα contacts (8 Å, |Δi|>4): 118; chains: 1; bounding box: 28×19×33 Å

Secondary structure (DSSP, 8-state):
---HHHHHHHHHHTT-S-EEEESS-GGGTTSSPPPSHHHHHHHHH-SS-EEEESS--SHHHHHHHHHHH--SEEE-

Foldseek 3Di:
DPCLLVVLVVCVVVVNQEEEDWQDDPVCPQHDFRDLVSLLVSVVRDDHAYEYETDQDDPVSQVVSCVVRVGPYYDD

InterPro domains:
  IPR013785 Aldolase-type TIM barrel [G3DSA:3.20.20.70] (1-76)
  IPR035587 DUS-like, FMN-binding domain [PF01207] (3-76)

Mean predicted aligned error: 2.57 Å

Sequence (76 aa):
SNNGLRIARLAEDAGIQALAVHGRHRQQRYTGHAEYDTIAAIKAAVRIPVFANGDIDSPEKAAEVLDYTGADAVMV

pLDDT: mean 95.47, std 6.69, range [57.0, 98.81]